Protein AF-A0A1I5LJ28-F1 (afdb_monomer_lite)

pLDDT: mean 78.83, std 14.68, range [36.22, 92.06]

Secondary structure (DSSP, 8-state):
-EEEEEEEE-TT--HHHHHHHHHHHHHHHHTSTTEEEEEPP----TT--STTTT----EEEEE---HHHHHHHHHHHHHHHTT-TT-EEEEEETTS-EEEEES--HHHHHHHHHHHHHHHHHHHHHT-

Foldseek 3Di:
DWKKKKWKDQPPDDLVRRVVLVVVLQVQLVVQPFKHKDWDDDPQDPDPPDPPRGRRRIIMIDGADDLSSQLSNLVSLQVSQQVDQRMKMWMAIPVGDIDIDGHDDPVSSVVSSVVSVVVVVVVVVVVD

Organism: NCBI:txid455193

InterPro domains:
  IPR045428 Effector Associated Constant Component 1 [PF19953] (23-113)

Radius of gyration: 14.8 Å; chains: 1; bounding box: 46×30×34 Å

Structure (mmCIF, N/CA/C/O backbone):
data_AF-A0A1I5LJ28-F1
#
_entry.id   AF-A0A1I5LJ28-F1
#
loop_
_atom_site.group_PDB
_atom_site.id
_atom_site.type_symbol
_atom_site.label_atom_id
_atom_site.label_alt_id
_atom_site.label_comp_id
_atom_site.label_asym_id
_atom_site.label_entity_id
_atom_site.label_seq_id
_atom_site.pdbx_PDB_ins_code
_atom_site.Cartn_x
_atom_site.Cartn_y
_atom_site.Cartn_z
_atom_site.occupancy
_atom_site.B_iso_or_equiv
_atom_site.auth_seq_id
_atom_site.auth_comp_id
_atom_site.auth_asym_id
_atom_site.auth_atom_id
_atom_site.pdbx_PDB_model_num
ATOM 1 N N . MET A 1 1 ? -12.031 8.550 -13.242 1.00 70.38 1 MET A N 1
ATOM 2 C CA . MET A 1 1 ? -11.490 7.270 -12.730 1.00 70.38 1 MET A CA 1
ATOM 3 C C . MET A 1 1 ? -10.189 7.589 -12.018 1.00 70.38 1 MET A C 1
ATOM 5 O O . MET A 1 1 ? -9.428 8.368 -12.575 1.00 70.38 1 MET A O 1
ATOM 9 N N . ALA A 1 2 ? -9.975 7.085 -10.803 1.00 85.06 2 ALA A N 1
ATOM 10 C CA . ALA A 1 2 ? -8.746 7.350 -10.057 1.00 85.06 2 ALA A CA 1
ATOM 11 C C . ALA A 1 2 ? -7.632 6.402 -10.518 1.00 85.06 2 ALA A C 1
ATOM 13 O O . ALA A 1 2 ? -7.914 5.250 -10.857 1.00 85.06 2 ALA A O 1
ATOM 14 N N . GLU A 1 3 ? -6.390 6.883 -10.519 1.00 87.88 3 GLU A N 1
ATOM 15 C CA . GLU A 1 3 ? -5.193 6.085 -10.791 1.00 87.88 3 GLU A CA 1
ATOM 16 C C . GLU A 1 3 ? -4.098 6.430 -9.775 1.00 87.88 3 GLU A C 1
ATOM 18 O O . GLU A 1 3 ? -3.804 7.606 -9.546 1.00 87.88 3 GLU A O 1
ATOM 23 N N . ALA A 1 4 ? -3.474 5.402 -9.197 1.00 88.88 4 ALA A N 1
ATOM 24 C CA . ALA A 1 4 ? -2.323 5.553 -8.316 1.00 88.88 4 ALA A CA 1
ATOM 25 C C . ALA A 1 4 ? -1.262 4.478 -8.579 1.00 88.88 4 ALA A C 1
ATOM 27 O O . ALA A 1 4 ? -1.578 3.313 -8.811 1.00 88.88 4 ALA A O 1
ATOM 28 N N . ARG A 1 5 ? 0.005 4.879 -8.513 1.00 90.88 5 ARG A N 1
ATOM 29 C CA . ARG A 1 5 ? 1.192 4.025 -8.556 1.00 90.88 5 ARG A CA 1
ATOM 30 C C . ARG A 1 5 ? 1.660 3.739 -7.138 1.00 90.88 5 ARG A C 1
ATOM 32 O O . ARG A 1 5 ? 1.724 4.651 -6.320 1.00 90.88 5 ARG A O 1
ATOM 39 N N . ILE A 1 6 ? 1.981 2.487 -6.853 1.00 90.25 6 ILE A N 1
ATOM 40 C CA . ILE A 1 6 ? 2.420 2.016 -5.544 1.00 90.25 6 ILE A CA 1
ATOM 41 C C . ILE A 1 6 ? 3.800 1.387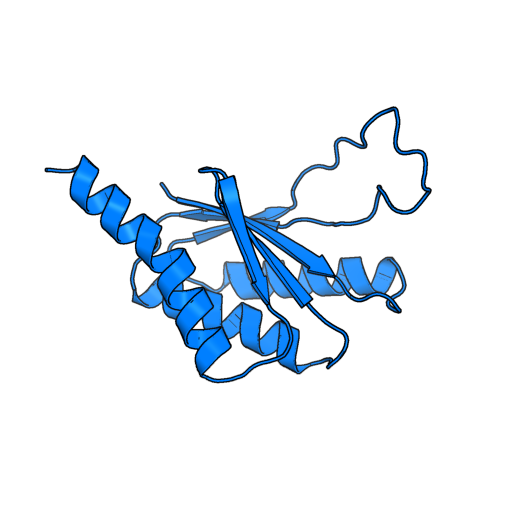 -5.697 1.00 90.25 6 ILE A C 1
ATOM 43 O O . ILE A 1 6 ? 3.961 0.432 -6.459 1.00 90.25 6 ILE A O 1
ATOM 47 N N . SER A 1 7 ? 4.763 1.883 -4.927 1.00 89.69 7 SER A N 1
ATOM 48 C CA . SER A 1 7 ? 6.153 1.428 -4.945 1.00 89.69 7 SER A CA 1
ATOM 49 C C . SER A 1 7 ? 6.561 0.970 -3.548 1.00 89.69 7 SER A C 1
ATOM 51 O O . SER A 1 7 ? 6.333 1.674 -2.563 1.00 89.69 7 SER A O 1
ATOM 53 N N . ILE A 1 8 ? 7.142 -0.228 -3.444 1.00 88.06 8 ILE A N 1
ATOM 54 C CA . ILE A 1 8 ? 7.635 -0.780 -2.176 1.00 88.06 8 ILE A CA 1
ATOM 55 C C . ILE A 1 8 ? 9.134 -0.520 -2.082 1.00 88.06 8 ILE A C 1
ATOM 57 O O . ILE A 1 8 ? 9.889 -0.908 -2.975 1.00 88.06 8 ILE A O 1
ATOM 61 N N . HIS A 1 9 ? 9.572 0.062 -0.971 1.00 86.50 9 HIS A N 1
ATOM 62 C CA . HIS A 1 9 ? 10.984 0.227 -0.667 1.00 86.50 9 HIS A CA 1
ATOM 63 C C . HIS A 1 9 ? 11.350 -0.558 0.597 1.00 86.50 9 HIS A C 1
ATOM 65 O O . HIS A 1 9 ? 10.715 -0.440 1.644 1.00 86.50 9 HIS A O 1
ATOM 71 N N . GLU A 1 10 ? 12.372 -1.404 0.481 1.00 85.94 10 GLU A N 1
ATOM 72 C CA . GLU A 1 1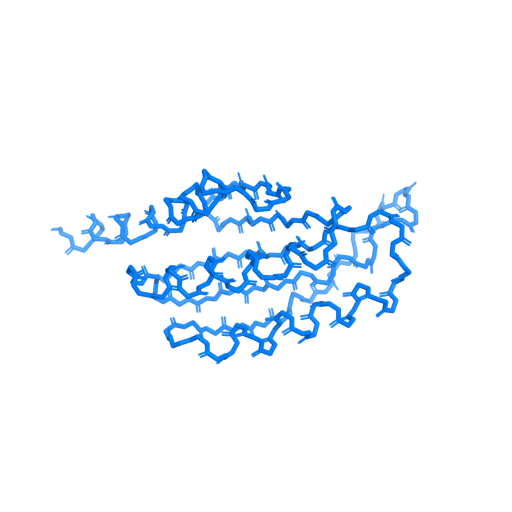0 ? 12.937 -2.175 1.588 1.00 85.94 10 GLU A CA 1
ATOM 73 C C . GLU A 1 10 ? 14.457 -2.265 1.357 1.00 85.94 10 GLU A C 1
ATOM 75 O O . GLU A 1 10 ? 14.902 -3.071 0.539 1.00 85.94 10 GLU A O 1
ATOM 80 N N . PRO A 1 11 ? 15.267 -1.411 2.012 1.00 80.50 11 PRO A N 1
ATOM 81 C CA . PRO A 1 11 ? 16.635 -1.096 1.579 1.00 80.50 11 PRO A CA 1
ATOM 82 C C . PRO A 1 11 ? 17.605 -2.282 1.633 1.00 80.50 11 PRO A C 1
ATOM 84 O O . PRO A 1 11 ? 18.616 -2.286 0.939 1.00 80.50 11 PRO A O 1
ATOM 87 N N . THR A 1 12 ? 17.308 -3.293 2.447 1.00 82.81 12 THR A N 1
ATOM 88 C CA . THR A 1 12 ? 18.139 -4.493 2.611 1.00 82.81 12 THR A CA 1
ATOM 89 C C . THR A 1 12 ? 17.572 -5.718 1.889 1.00 82.81 12 THR A C 1
ATOM 91 O O . THR A 1 12 ? 18.155 -6.799 1.970 1.00 82.81 12 THR A O 1
ATOM 94 N N . ALA A 1 13 ? 16.435 -5.585 1.196 1.00 81.50 13 ALA A N 1
ATOM 95 C CA . ALA A 1 13 ? 15.802 -6.705 0.514 1.00 81.50 13 ALA A CA 1
ATOM 96 C C . ALA A 1 13 ? 16.500 -7.013 -0.824 1.00 81.50 13 ALA A C 1
ATOM 98 O O . ALA A 1 13 ? 16.720 -6.105 -1.627 1.00 81.50 13 ALA A O 1
ATOM 99 N N . PRO A 1 14 ? 16.794 -8.292 -1.127 1.00 83.62 14 PRO A N 1
ATOM 100 C CA . PRO A 1 14 ? 17.283 -8.667 -2.449 1.00 83.62 14 PRO A CA 1
ATOM 101 C C . PRO A 1 14 ? 16.195 -8.460 -3.528 1.00 83.62 14 PRO A C 1
ATOM 103 O O . PRO A 1 14 ? 15.002 -8.537 -3.215 1.00 83.62 14 PRO A O 1
ATOM 106 N N . PRO A 1 15 ? 16.549 -8.277 -4.815 1.00 80.25 15 PRO A N 1
ATOM 107 C CA . PRO A 1 15 ? 15.578 -8.012 -5.888 1.00 80.25 15 PRO A CA 1
ATOM 108 C C . PRO A 1 15 ? 14.446 -9.045 -5.990 1.00 80.25 15 PRO A C 1
ATOM 110 O O . PRO A 1 15 ? 13.278 -8.697 -6.149 1.00 80.25 15 PRO A O 1
ATOM 113 N N . GLN A 1 16 ? 14.755 -10.331 -5.804 1.00 81.44 16 GLN A N 1
ATOM 114 C CA . GLN A 1 16 ? 13.763 -11.412 -5.828 1.00 81.44 16 GLN A CA 1
ATOM 115 C C . GLN A 1 16 ? 12.726 -11.249 -4.710 1.00 81.44 16 GLN A C 1
ATOM 117 O O . GLN A 1 16 ? 11.545 -11.540 -4.905 1.00 81.44 16 GLN A O 1
ATOM 122 N N . ARG A 1 17 ? 13.148 -10.741 -3.545 1.00 85.44 17 ARG A N 1
ATOM 123 C CA . ARG A 1 17 ? 12.254 -10.452 -2.422 1.00 85.44 17 ARG A CA 1
ATOM 124 C C . ARG A 1 17 ? 11.322 -9.291 -2.753 1.00 85.44 17 ARG A C 1
ATOM 126 O O . ARG A 1 17 ? 10.129 -9.393 -2.469 1.00 85.44 17 ARG A O 1
ATOM 133 N N . LEU A 1 18 ? 11.833 -8.232 -3.380 1.00 82.00 18 LEU A N 1
ATOM 134 C CA . LEU A 1 18 ? 11.010 -7.113 -3.842 1.00 82.00 18 LEU A CA 1
ATOM 135 C C . LEU A 1 18 ? 9.991 -7.571 -4.890 1.00 82.00 18 LEU A C 1
ATOM 137 O O . LEU A 1 18 ? 8.816 -7.230 -4.778 1.00 82.00 18 LEU A O 1
ATOM 141 N N . HIS A 1 19 ? 10.380 -8.411 -5.852 1.00 82.75 19 HIS A N 1
ATOM 142 C CA . HIS A 1 19 ? 9.441 -8.969 -6.829 1.00 82.75 19 HIS A CA 1
ATOM 143 C C . HIS A 1 19 ? 8.321 -9.781 -6.168 1.00 82.75 19 HIS A C 1
ATOM 145 O O . HIS A 1 19 ? 7.152 -9.572 -6.494 1.00 82.75 19 HIS A O 1
ATOM 151 N N . GLN A 1 20 ? 8.658 -10.638 -5.198 1.00 86.81 20 GLN A N 1
ATOM 152 C CA . GLN A 1 20 ? 7.679 -11.411 -4.426 1.00 86.81 20 GLN A CA 1
ATOM 153 C C . GLN A 1 20 ? 6.724 -10.523 -3.620 1.00 86.81 20 GLN A C 1
ATOM 155 O O . GLN A 1 20 ? 5.542 -10.844 -3.503 1.00 86.81 20 GLN A O 1
ATOM 160 N N . LEU A 1 21 ? 7.220 -9.418 -3.054 1.00 87.94 21 LEU A N 1
ATOM 161 C CA . LEU A 1 21 ? 6.396 -8.459 -2.316 1.00 87.94 21 LEU A CA 1
ATOM 162 C C . LEU A 1 21 ? 5.393 -7.763 -3.232 1.00 87.94 21 LEU A C 1
ATOM 164 O O . LEU A 1 21 ? 4.216 -7.693 -2.889 1.00 87.94 21 LEU A O 1
ATOM 168 N N . HIS A 1 22 ? 5.828 -7.320 -4.409 1.00 86.12 22 HIS A N 1
ATOM 169 C CA . HIS A 1 22 ? 4.933 -6.726 -5.401 1.00 86.12 22 HIS A CA 1
ATOM 170 C C . HIS A 1 22 ? 3.929 -7.745 -5.957 1.00 86.12 22 HIS A C 1
ATOM 172 O O . HIS A 1 22 ? 2.767 -7.409 -6.161 1.00 86.12 22 HIS A O 1
ATOM 178 N N . ASP A 1 23 ? 4.331 -9.006 -6.135 1.00 87.94 23 ASP A N 1
ATOM 179 C CA . ASP A 1 23 ? 3.418 -10.097 -6.493 1.00 87.94 23 ASP A CA 1
ATOM 180 C C . ASP A 1 23 ? 2.340 -10.338 -5.442 1.00 87.94 23 ASP A C 1
ATOM 182 O O . ASP A 1 23 ? 1.168 -10.534 -5.771 1.00 87.94 23 ASP A O 1
ATOM 186 N N . GLN A 1 24 ? 2.741 -10.348 -4.172 1.00 90.19 24 GLN A N 1
ATOM 187 C CA . GLN A 1 24 ? 1.813 -10.509 -3.066 1.00 90.19 24 GLN A CA 1
ATOM 188 C C . GLN A 1 24 ? 0.853 -9.325 -2.992 1.00 90.19 24 GLN A C 1
ATOM 190 O O . GLN A 1 24 ? -0.355 -9.532 -2.952 1.00 90.19 24 GLN A O 1
ATOM 195 N N . LEU A 1 25 ? 1.382 -8.104 -3.068 1.00 90.31 25 LEU A N 1
ATOM 196 C CA . LEU A 1 25 ? 0.586 -6.884 -3.062 1.00 90.31 25 LEU A CA 1
ATOM 197 C C . LEU A 1 25 ? -0.415 -6.853 -4.227 1.00 90.31 25 LEU A C 1
ATOM 199 O O . LEU A 1 25 ? -1.581 -6.530 -4.022 1.00 90.31 25 LEU A O 1
ATOM 203 N N . ALA A 1 26 ? 0.005 -7.242 -5.433 1.00 89.12 26 ALA A N 1
ATOM 204 C CA . ALA A 1 26 ? -0.883 -7.334 -6.589 1.00 89.12 26 ALA A CA 1
ATOM 205 C C . ALA A 1 26 ? -2.020 -8.340 -6.360 1.00 89.12 26 ALA A C 1
ATOM 207 O O . ALA A 1 26 ? -3.167 -8.062 -6.696 1.00 89.12 26 ALA A O 1
ATOM 208 N N . ARG A 1 27 ? -1.729 -9.512 -5.779 1.00 91.12 27 ARG A N 1
ATOM 209 C CA . ARG A 1 27 ? -2.771 -10.493 -5.431 1.00 91.12 27 ARG A CA 1
ATOM 210 C C . ARG A 1 27 ? -3.740 -9.948 -4.386 1.00 91.12 27 ARG A C 1
ATOM 212 O O . ARG A 1 27 ? -4.943 -10.107 -4.563 1.00 91.12 27 ARG A O 1
ATOM 219 N N . ASP A 1 28 ? -3.226 -9.292 -3.351 1.00 92.06 28 ASP A N 1
ATOM 220 C CA . ASP A 1 28 ? -4.044 -8.739 -2.270 1.00 92.06 28 ASP A CA 1
ATOM 221 C C . ASP A 1 28 ? -4.952 -7.606 -2.778 1.00 92.06 28 ASP A C 1
ATOM 223 O O . ASP A 1 28 ? -6.124 -7.542 -2.415 1.00 92.06 28 ASP A O 1
ATOM 227 N N . LEU A 1 29 ? -4.454 -6.752 -3.678 1.00 91.12 29 LEU A N 1
ATOM 228 C CA . LEU A 1 29 ? -5.239 -5.664 -4.271 1.00 91.12 29 LEU A CA 1
ATOM 229 C C . LEU A 1 29 ? -6.264 -6.146 -5.301 1.00 91.12 29 LEU A C 1
ATOM 231 O O . LEU A 1 29 ? -7.336 -5.558 -5.383 1.00 91.12 29 LEU A O 1
ATOM 235 N N . ARG A 1 30 ? -6.012 -7.245 -6.027 1.00 90.00 30 ARG A N 1
ATOM 236 C CA . ARG A 1 30 ? -7.040 -7.875 -6.886 1.00 90.00 30 ARG A CA 1
ATOM 237 C C . ARG A 1 30 ? -8.255 -8.367 -6.104 1.00 90.00 30 ARG A C 1
ATOM 239 O O . ARG A 1 30 ? -9.318 -8.528 -6.691 1.00 90.00 30 ARG A O 1
ATOM 246 N N . ALA A 1 31 ? -8.104 -8.630 -4.807 1.00 91.06 31 ALA A N 1
ATOM 247 C CA . ALA A 1 31 ? -9.216 -9.016 -3.948 1.00 91.06 31 ALA A CA 1
ATOM 248 C C . ALA A 1 31 ? -10.066 -7.815 -3.488 1.00 91.06 31 ALA A C 1
ATOM 250 O O . ALA A 1 31 ? -11.102 -8.023 -2.857 1.00 91.06 31 ALA A O 1
ATOM 251 N N . VAL A 1 32 ? -9.654 -6.573 -3.778 1.00 91.50 32 VAL A N 1
ATOM 252 C CA . VAL A 1 32 ? -10.383 -5.357 -3.399 1.00 91.50 32 VAL A CA 1
ATOM 253 C C . VAL A 1 32 ? -11.408 -4.996 -4.485 1.00 91.50 32 VAL A C 1
ATOM 255 O O . VAL A 1 32 ? -11.022 -4.684 -5.611 1.00 91.50 32 VAL A O 1
ATOM 258 N N . PRO A 1 33 ? -12.718 -4.977 -4.175 1.00 87.81 33 PRO A N 1
ATOM 259 C CA . PRO A 1 33 ? -13.738 -4.584 -5.142 1.00 87.81 33 PRO A CA 1
ATOM 260 C C . PRO A 1 33 ? -13.610 -3.118 -5.577 1.00 87.81 33 PRO A C 1
ATOM 262 O O . PRO A 1 33 ? -13.370 -2.224 -4.760 1.00 87.81 33 PRO A O 1
ATOM 265 N N . GLY A 1 34 ? -13.849 -2.865 -6.865 1.00 86.00 34 GLY A N 1
ATOM 266 C CA . GLY A 1 34 ? -13.879 -1.513 -7.434 1.00 86.00 34 GLY A CA 1
ATOM 267 C C . GLY A 1 34 ? -12.523 -0.970 -7.891 1.00 86.00 34 GLY A C 1
ATOM 268 O O . GLY A 1 34 ? -12.469 0.178 -8.337 1.00 86.00 34 GLY A O 1
ATOM 269 N N . ILE A 1 35 ? -11.457 -1.777 -7.818 1.00 90.06 35 ILE A N 1
ATOM 270 C CA . ILE A 1 35 ? -10.161 -1.468 -8.426 1.00 90.06 35 ILE A CA 1
ATOM 271 C C . ILE A 1 35 ? -9.659 -2.611 -9.303 1.00 90.06 35 ILE A C 1
ATOM 273 O O . ILE A 1 35 ? -9.935 -3.785 -9.070 1.00 90.06 35 ILE A O 1
ATOM 277 N N . GLU A 1 36 ? -8.851 -2.245 -10.282 1.00 89.12 36 GLU A N 1
ATOM 278 C CA . GLU A 1 36 ? -7.975 -3.141 -11.014 1.00 89.12 36 GLU A CA 1
ATOM 279 C C . GLU A 1 36 ? -6.536 -2.856 -10.601 1.00 89.12 36 GLU A C 1
ATOM 281 O O . GLU A 1 36 ? -6.182 -1.713 -10.317 1.00 89.12 36 GLU A O 1
ATOM 286 N N . SER A 1 37 ? -5.693 -3.888 -10.578 1.00 87.75 37 SER A N 1
ATOM 287 C CA . SER A 1 37 ? -4.266 -3.734 -10.299 1.00 87.75 37 SER A CA 1
ATOM 288 C C . SER A 1 37 ? -3.431 -4.362 -11.408 1.00 87.75 37 SER A C 1
ATOM 290 O O . SER A 1 37 ? -3.594 -5.552 -11.714 1.00 87.75 37 SER A O 1
ATOM 292 N N . ARG A 1 38 ? -2.481 -3.606 -11.953 1.00 84.12 38 ARG A N 1
ATOM 293 C CA . ARG A 1 38 ? -1.519 -4.076 -12.957 1.00 84.12 38 ARG A CA 1
ATOM 294 C C . ARG A 1 38 ? -0.110 -3.656 -12.575 1.00 84.12 38 ARG A C 1
ATOM 296 O O . ARG A 1 38 ? 0.078 -2.590 -12.000 1.00 84.12 38 ARG A O 1
ATOM 303 N N . ARG A 1 39 ? 0.895 -4.459 -12.922 1.00 79.19 39 ARG A N 1
ATOM 304 C CA . ARG A 1 39 ? 2.283 -4.000 -12.796 1.00 79.19 39 ARG A CA 1
ATOM 305 C C . ARG A 1 39 ? 2.550 -2.894 -13.816 1.00 79.19 39 ARG A C 1
ATOM 307 O O . ARG A 1 39 ? 2.063 -2.972 -14.949 1.00 79.19 39 ARG A O 1
ATOM 314 N N . ALA A 1 40 ? 3.309 -1.882 -13.420 1.00 72.25 40 ALA A N 1
ATOM 315 C CA . ALA A 1 40 ? 3.897 -0.947 -14.362 1.00 72.25 40 ALA A CA 1
ATOM 316 C C . ALA A 1 40 ? 4.862 -1.712 -15.280 1.00 72.25 40 ALA A C 1
ATOM 318 O O . ALA A 1 40 ? 5.562 -2.626 -14.843 1.00 72.25 40 ALA A O 1
ATOM 319 N N . ARG A 1 41 ? 4.857 -1.376 -16.573 1.00 57.50 41 ARG A N 1
ATOM 320 C CA . ARG A 1 41 ? 5.907 -1.825 -17.492 1.00 57.50 41 ARG A CA 1
ATOM 321 C C . ARG A 1 41 ? 7.131 -0.956 -17.218 1.00 57.50 41 ARG A C 1
ATOM 323 O O . ARG A 1 41 ? 6.998 0.262 -17.192 1.00 57.50 41 ARG A O 1
ATOM 330 N N . GLU A 1 42 ? 8.275 -1.587 -16.990 1.00 53.59 42 GLU A N 1
ATOM 331 C CA . GLU A 1 42 ? 9.563 -0.901 -16.892 1.00 53.59 42 GLU A CA 1
ATOM 332 C C . GLU A 1 42 ? 9.925 -0.314 -18.261 1.00 53.59 42 GLU A C 1
ATOM 334 O O . GLU A 1 42 ? 10.247 -1.063 -19.179 1.00 53.59 42 GLU A O 1
ATOM 339 N N . ASP A 1 43 ? 9.908 1.011 -18.387 1.00 40.56 43 ASP A N 1
ATOM 340 C CA . ASP A 1 43 ? 10.825 1.695 -19.295 1.00 40.56 43 ASP A CA 1
ATOM 341 C C . ASP A 1 43 ? 11.990 2.173 -18.427 1.00 40.56 43 ASP A C 1
ATOM 343 O O . ASP A 1 43 ? 11.870 3.143 -17.676 1.00 40.56 43 ASP A O 1
ATOM 347 N N . ALA A 1 44 ? 13.105 1.442 -18.458 1.00 42.09 44 ALA A N 1
ATOM 348 C CA . ALA A 1 44 ? 14.323 1.880 -17.790 1.00 42.09 44 ALA A CA 1
ATOM 349 C C . ALA A 1 44 ? 14.786 3.206 -18.431 1.00 42.09 44 ALA A C 1
ATOM 351 O O . ALA A 1 44 ? 14.990 3.243 -19.649 1.00 42.09 44 ALA A O 1
ATOM 352 N N . PRO A 1 45 ? 14.973 4.297 -17.663 1.00 46.41 45 PRO A N 1
ATOM 353 C CA . PRO A 1 45 ? 15.551 5.519 -18.204 1.00 46.41 45 PRO A CA 1
ATOM 354 C C . PRO A 1 45 ? 16.960 5.228 -18.738 1.00 46.41 45 PRO A C 1
ATOM 356 O O . PRO A 1 45 ? 17.785 4.658 -18.023 1.00 46.41 45 PRO A O 1
ATOM 359 N N . GLN A 1 46 ? 17.250 5.643 -19.977 1.00 43.00 46 GLN A N 1
ATOM 360 C CA . GLN A 1 46 ? 18.525 5.381 -20.670 1.00 43.00 46 GLN A CA 1
ATOM 361 C C . GLN A 1 46 ? 19.776 5.916 -19.932 1.00 43.00 46 GLN A C 1
ATOM 363 O O . GLN A 1 46 ? 20.883 5.501 -20.258 1.00 43.00 46 GLN A O 1
ATOM 368 N N . ASP A 1 47 ? 19.608 6.769 -18.913 1.00 48.00 47 ASP A N 1
ATOM 369 C CA . ASP A 1 47 ? 20.683 7.476 -18.198 1.00 48.00 47 ASP A CA 1
ATOM 370 C C . ASP A 1 47 ? 20.748 7.201 -16.677 1.00 48.00 47 ASP A C 1
ATOM 372 O O . ASP A 1 47 ? 21.314 7.992 -15.916 1.00 48.00 47 ASP A O 1
ATOM 376 N N . SER A 1 48 ? 20.200 6.085 -16.174 1.00 44.09 48 SER A N 1
ATOM 377 C CA . SER A 1 48 ? 20.330 5.741 -14.745 1.00 44.09 48 SER A CA 1
ATOM 378 C C . SER A 1 48 ? 21.787 5.431 -14.348 1.00 44.09 48 SER A C 1
ATOM 380 O O . SER A 1 48 ? 22.227 4.285 -14.323 1.00 44.09 48 SER A O 1
ATOM 382 N N . LYS A 1 49 ? 22.529 6.474 -13.950 1.00 48.16 49 LYS A N 1
ATOM 383 C CA . LYS A 1 49 ? 23.909 6.461 -13.411 1.00 48.16 49 LYS A CA 1
ATOM 384 C C . LYS A 1 49 ? 24.094 5.805 -12.037 1.00 48.16 49 LYS A C 1
ATOM 386 O O . LYS A 1 49 ? 25.135 5.957 -11.408 1.00 48.16 49 LYS A O 1
ATOM 391 N N . SER A 1 50 ? 23.131 5.016 -11.601 1.00 42.06 50 SER A N 1
ATOM 392 C CA . SER A 1 50 ? 23.266 4.143 -10.447 1.00 42.06 50 SER A CA 1
ATOM 393 C C . SER A 1 50 ? 22.532 2.870 -10.815 1.00 42.06 50 SER A C 1
ATOM 395 O O . SER A 1 50 ? 21.351 2.939 -11.153 1.00 42.06 50 SER A O 1
ATOM 397 N N . GLY A 1 51 ? 23.193 1.715 -10.731 1.00 38.66 51 GLY A N 1
ATOM 398 C CA . GLY A 1 51 ? 22.608 0.375 -10.913 1.00 38.66 51 GLY A CA 1
ATOM 399 C C . GLY A 1 51 ? 21.525 0.001 -9.884 1.00 38.66 51 GLY A C 1
ATOM 400 O O . GLY A 1 51 ? 21.406 -1.153 -9.499 1.00 38.66 51 GLY A O 1
ATOM 401 N N . VAL A 1 52 ? 20.762 0.989 -9.418 1.00 42.38 52 VAL A N 1
ATOM 402 C CA . VAL A 1 52 ? 19.651 0.951 -8.463 1.00 42.38 52 VAL A CA 1
ATOM 403 C C . VAL A 1 52 ? 18.311 1.211 -9.185 1.00 42.38 52 VAL A C 1
ATOM 405 O O . VAL A 1 52 ? 17.249 0.986 -8.617 1.00 42.38 52 VAL A O 1
ATOM 408 N N . GLY A 1 53 ? 18.334 1.651 -10.451 1.00 37.62 53 GLY A N 1
ATOM 409 C CA . GLY A 1 53 ? 17.159 2.145 -11.185 1.00 37.62 53 GLY A CA 1
ATOM 410 C C . GLY A 1 53 ? 16.247 1.116 -11.870 1.00 37.62 53 GLY A C 1
ATOM 411 O O . GLY A 1 53 ? 15.376 1.538 -12.618 1.00 37.62 53 GLY A O 1
ATOM 412 N N . ALA A 1 54 ? 16.416 -0.195 -11.668 1.00 36.22 54 ALA A N 1
ATOM 413 C CA . ALA A 1 54 ? 15.752 -1.199 -12.518 1.00 36.22 54 ALA A CA 1
ATOM 414 C C . ALA A 1 54 ? 14.873 -2.235 -11.796 1.00 36.22 54 ALA A C 1
ATOM 416 O O . ALA A 1 54 ? 14.513 -3.221 -12.418 1.00 36.22 54 ALA A O 1
ATOM 417 N N . HIS A 1 55 ? 14.534 -2.070 -10.510 1.00 44.09 55 HIS A N 1
ATOM 418 C CA . HIS A 1 55 ? 13.723 -3.076 -9.790 1.00 44.09 55 HIS A CA 1
ATOM 419 C C . HIS A 1 55 ? 12.649 -2.497 -8.856 1.00 44.09 55 HIS A C 1
ATOM 421 O O . HIS A 1 55 ? 12.223 -3.150 -7.899 1.00 44.09 55 HIS A O 1
ATOM 427 N N . LEU A 1 56 ? 12.179 -1.276 -9.113 1.00 52.09 56 LEU A N 1
ATOM 428 C CA . LEU A 1 56 ? 10.947 -0.801 -8.484 1.00 52.09 56 LEU A CA 1
ATOM 429 C C . LEU A 1 56 ? 9.788 -1.351 -9.310 1.00 52.09 56 LEU A C 1
ATOM 431 O O . LEU A 1 56 ? 9.347 -0.731 -10.269 1.00 52.09 56 LEU A O 1
ATOM 435 N N . ALA A 1 57 ? 9.341 -2.560 -8.977 1.00 61.38 57 ALA A N 1
ATOM 436 C CA . ALA A 1 57 ? 8.212 -3.195 -9.643 1.00 61.38 57 ALA A CA 1
ATOM 437 C C . ALA A 1 57 ? 6.900 -2.476 -9.281 1.00 61.38 57 ALA A C 1
ATOM 439 O O . ALA A 1 57 ? 6.081 -3.020 -8.556 1.00 61.38 57 ALA A O 1
ATOM 440 N N . GLU A 1 58 ? 6.687 -1.254 -9.761 1.00 74.25 58 GLU A N 1
ATOM 441 C CA . GLU A 1 58 ? 5.534 -0.445 -9.371 1.00 74.25 58 GLU A CA 1
ATOM 442 C C . GLU A 1 58 ? 4.211 -1.134 -9.723 1.00 74.25 58 GLU A C 1
ATOM 444 O O . GLU A 1 58 ? 4.079 -1.840 -10.730 1.00 74.25 58 GLU A O 1
ATOM 449 N N . LEU A 1 59 ? 3.197 -0.908 -8.893 1.00 80.88 59 LEU A N 1
ATOM 450 C CA . LEU A 1 59 ? 1.849 -1.396 -9.126 1.00 80.88 59 LEU A CA 1
ATOM 451 C C . LEU A 1 59 ? 0.908 -0.224 -9.367 1.00 80.88 59 LEU A C 1
ATOM 453 O O . LEU A 1 59 ? 0.801 0.677 -8.547 1.00 80.88 59 LEU A O 1
ATOM 457 N N . ILE A 1 60 ? 0.197 -0.264 -10.483 1.00 82.19 60 ILE A N 1
ATOM 458 C CA . ILE A 1 60 ? -0.810 0.722 -10.843 1.00 82.19 60 ILE A CA 1
ATOM 459 C C . ILE A 1 60 ? -2.162 0.171 -10.415 1.00 82.19 60 ILE A C 1
ATOM 461 O O . ILE A 1 60 ? -2.545 -0.918 -10.853 1.00 82.19 60 ILE A O 1
ATOM 465 N N . ILE A 1 61 ? -2.869 0.922 -9.575 1.00 85.06 61 ILE A N 1
ATOM 466 C CA . ILE A 1 61 ? -4.280 0.700 -9.284 1.00 85.06 61 ILE A CA 1
ATOM 467 C C . ILE A 1 61 ? -5.129 1.707 -10.050 1.00 85.06 61 ILE A C 1
ATOM 469 O O . ILE A 1 61 ? -4.813 2.895 -10.074 1.00 85.06 61 ILE A O 1
ATOM 473 N N . THR A 1 62 ? -6.206 1.233 -10.664 1.00 85.25 62 THR A N 1
ATOM 474 C CA . THR A 1 62 ? -7.190 2.063 -11.367 1.00 85.25 62 THR A CA 1
ATOM 475 C C . THR A 1 62 ? -8.588 1.702 -10.908 1.00 85.25 62 THR A C 1
ATOM 477 O O . THR A 1 62 ? -8.893 0.520 -10.775 1.00 85.25 62 THR A O 1
ATOM 480 N N . GLY A 1 63 ? -9.462 2.682 -10.687 1.00 81.62 63 GLY A N 1
ATOM 481 C CA . GLY A 1 63 ? -10.858 2.371 -10.384 1.00 81.62 63 GLY A CA 1
ATOM 482 C C . GLY A 1 63 ? -11.648 3.479 -9.708 1.00 81.62 63 GLY A C 1
ATOM 483 O O . GLY A 1 63 ? -11.324 4.668 -9.801 1.00 81.62 63 GLY A O 1
ATOM 484 N N . THR A 1 64 ? -12.726 3.069 -9.045 1.00 79.62 64 THR A N 1
ATOM 485 C CA . THR A 1 64 ? -13.593 3.939 -8.246 1.00 79.62 64 THR A CA 1
ATOM 486 C C . THR A 1 64 ? -13.232 3.794 -6.775 1.00 79.62 64 THR A C 1
ATOM 488 O O . THR A 1 64 ? -13.532 2.778 -6.149 1.00 79.62 64 THR A O 1
ATOM 491 N N . LEU A 1 65 ? -12.607 4.823 -6.210 1.00 79.88 65 LEU A N 1
ATOM 492 C CA . LEU A 1 65 ? -12.209 4.858 -4.806 1.00 79.88 65 LEU A CA 1
ATOM 493 C C . LEU A 1 65 ? -13.379 5.308 -3.925 1.00 79.88 65 LEU A C 1
ATOM 495 O O . LEU A 1 65 ? -13.393 6.423 -3.423 1.00 79.88 65 LEU A O 1
ATOM 499 N N . SER A 1 66 ? -14.385 4.446 -3.764 1.00 82.44 66 SER A N 1
ATOM 500 C CA . SER A 1 66 ? -15.401 4.647 -2.720 1.00 82.44 66 SER A CA 1
ATOM 501 C C . SER A 1 66 ? -14.756 4.580 -1.332 1.00 82.44 66 SER A C 1
ATOM 503 O O . SER A 1 66 ? -13.758 3.877 -1.168 1.00 82.44 66 SER A O 1
ATOM 505 N N . GLY A 1 67 ? -15.352 5.194 -0.306 1.00 83.25 67 GLY A N 1
ATOM 506 C CA . GLY A 1 67 ? -14.863 5.060 1.076 1.00 83.25 67 GLY A CA 1
ATOM 507 C C . GLY A 1 67 ? -14.576 3.611 1.527 1.00 83.25 67 GLY A C 1
ATOM 508 O O . GLY A 1 67 ? -13.577 3.360 2.202 1.00 83.25 67 GLY A O 1
ATOM 509 N N . GLY A 1 68 ? -15.381 2.630 1.095 1.00 85.12 68 GLY A N 1
ATOM 510 C CA . GLY A 1 68 ? -15.134 1.206 1.376 1.00 85.12 68 GLY A CA 1
ATOM 511 C C . GLY A 1 68 ? -13.915 0.637 0.638 1.00 85.12 68 GLY A C 1
ATOM 512 O O . GLY A 1 68 ? -13.108 -0.085 1.226 1.00 85.12 68 GLY A O 1
ATOM 513 N N . THR A 1 69 ? -13.743 1.006 -0.632 1.00 87.88 69 THR A N 1
ATOM 514 C CA . THR A 1 69 ? -12.565 0.655 -1.440 1.00 87.88 69 THR A CA 1
ATOM 515 C C . THR A 1 69 ? -11.297 1.272 -0.850 1.00 87.88 69 THR A C 1
ATOM 517 O O . THR A 1 69 ? -10.296 0.577 -0.690 1.00 87.88 69 THR A O 1
ATOM 520 N N . VAL A 1 70 ? -11.352 2.547 -0.455 1.00 87.94 70 VAL A N 1
ATOM 521 C CA . VAL A 1 70 ? -10.252 3.260 0.207 1.00 87.94 70 VAL A CA 1
ATOM 522 C C . VAL A 1 70 ? -9.823 2.539 1.482 1.00 87.94 70 VAL A C 1
ATOM 524 O O . VAL A 1 70 ? -8.643 2.233 1.649 1.00 87.94 70 VAL A O 1
ATOM 527 N N . ALA A 1 71 ? -10.772 2.190 2.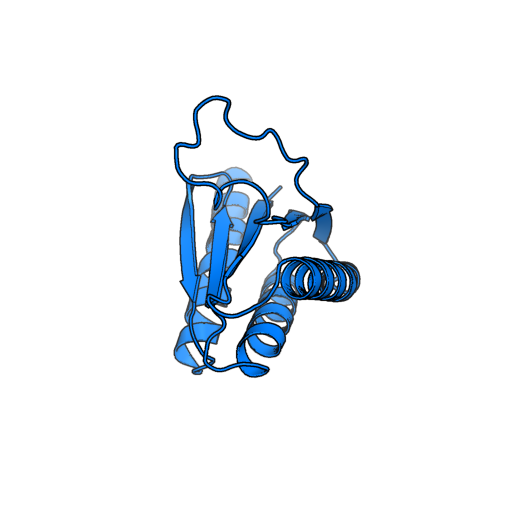353 1.00 88.56 71 ALA A N 1
ATOM 528 C CA . ALA A 1 71 ? -10.474 1.464 3.584 1.00 88.56 71 ALA A CA 1
ATOM 529 C C . ALA A 1 71 ? -9.809 0.101 3.313 1.00 88.56 71 ALA A C 1
ATOM 531 O O . ALA A 1 71 ? -8.861 -0.282 4.006 1.00 88.56 71 ALA A O 1
ATOM 532 N N . ALA A 1 72 ? -10.272 -0.624 2.290 1.00 91.00 72 ALA A N 1
ATOM 533 C CA . ALA A 1 72 ? -9.704 -1.911 1.904 1.00 91.00 72 ALA A CA 1
ATOM 534 C C . ALA A 1 72 ? -8.266 -1.779 1.368 1.00 91.00 72 ALA A C 1
ATOM 536 O O . ALA A 1 72 ? -7.388 -2.518 1.818 1.00 91.00 72 ALA A O 1
ATOM 537 N N . VAL A 1 73 ? -8.000 -0.811 0.481 1.00 90.38 73 VAL A N 1
ATOM 538 C CA . VAL A 1 73 ? -6.644 -0.527 -0.026 1.00 90.38 73 VAL A CA 1
ATOM 539 C C . VAL A 1 73 ? -5.714 -0.144 1.123 1.00 90.38 73 VAL A C 1
ATOM 541 O O . VAL A 1 73 ? -4.648 -0.744 1.273 1.00 90.38 73 VAL A O 1
ATOM 544 N N . THR A 1 74 ? -6.133 0.781 1.991 1.00 89.88 74 THR A N 1
ATOM 545 C CA . THR A 1 74 ? -5.353 1.195 3.165 1.00 89.88 74 THR A CA 1
ATOM 546 C C . THR A 1 74 ? -4.999 0.002 4.050 1.00 89.88 74 THR A C 1
ATOM 548 O O . THR A 1 74 ? -3.842 -0.155 4.440 1.00 89.88 74 THR A O 1
ATOM 551 N N . LYS A 1 75 ? -5.954 -0.895 4.319 1.00 90.44 75 LYS A N 1
ATOM 552 C CA . LYS A 1 75 ? -5.716 -2.099 5.126 1.00 90.44 75 LYS A CA 1
ATOM 553 C C . LYS A 1 75 ? -4.676 -3.030 4.496 1.00 90.44 75 LYS A C 1
ATOM 555 O O . LYS A 1 75 ? -3.829 -3.555 5.219 1.00 90.44 75 LYS A O 1
ATOM 560 N N . VAL A 1 76 ? -4.715 -3.220 3.175 1.00 92.06 76 VAL A N 1
ATOM 561 C CA . VAL A 1 76 ? -3.725 -4.030 2.445 1.00 92.06 76 VAL A CA 1
ATOM 562 C C . VAL A 1 76 ? -2.324 -3.422 2.570 1.00 92.06 76 VAL A C 1
ATOM 564 O O . VAL A 1 76 ? -1.385 -4.126 2.947 1.00 92.06 76 VAL A O 1
ATOM 567 N N . LEU A 1 77 ? -2.177 -2.114 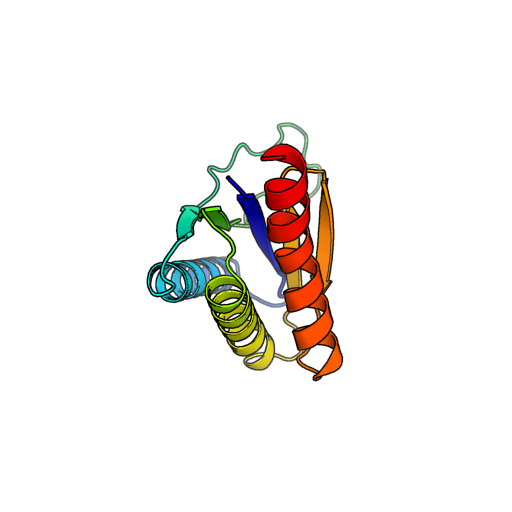2.332 1.00 90.38 77 LEU A N 1
ATOM 568 C CA . LEU A 1 77 ? -0.880 -1.429 2.420 1.00 90.38 77 LEU A CA 1
ATOM 569 C C . LEU A 1 77 ? -0.303 -1.464 3.837 1.00 90.38 77 LEU A C 1
ATOM 571 O O . LEU A 1 77 ? 0.875 -1.759 4.032 1.00 90.38 77 LEU A O 1
ATOM 575 N N . VAL A 1 78 ? -1.143 -1.243 4.843 1.00 88.69 78 VAL A N 1
ATOM 576 C CA . VAL A 1 78 ? -0.757 -1.298 6.257 1.00 88.69 78 VAL A CA 1
ATOM 577 C C . VAL A 1 78 ? -0.312 -2.702 6.660 1.00 88.69 78 VAL A C 1
ATOM 579 O O . VAL A 1 78 ? 0.722 -2.864 7.309 1.00 88.69 78 VAL A O 1
ATOM 582 N N . ALA A 1 79 ? -1.052 -3.734 6.245 1.00 89.31 79 ALA A N 1
ATOM 583 C CA . ALA A 1 79 ? -0.683 -5.122 6.504 1.00 89.31 79 ALA A CA 1
ATOM 584 C C . ALA A 1 79 ? 0.642 -5.502 5.826 1.00 89.31 79 ALA A C 1
ATOM 586 O O . ALA A 1 79 ? 1.410 -6.293 6.378 1.00 89.31 79 ALA A O 1
ATOM 587 N N . LEU A 1 80 ? 0.930 -4.941 4.648 1.00 88.81 80 LEU A N 1
ATOM 588 C CA . LEU A 1 80 ? 2.217 -5.101 3.984 1.00 88.81 80 LEU A CA 1
ATOM 589 C C . LEU A 1 80 ? 3.335 -4.431 4.794 1.00 88.81 80 LEU A C 1
ATOM 591 O O . LEU A 1 80 ? 4.332 -5.089 5.080 1.00 88.81 80 LEU A O 1
ATOM 595 N N . ILE A 1 81 ? 3.182 -3.166 5.186 1.00 88.06 81 ILE A N 1
ATOM 596 C CA . ILE A 1 81 ? 4.198 -2.407 5.937 1.00 88.06 81 ILE A CA 1
ATOM 597 C C . ILE A 1 81 ? 4.519 -3.094 7.271 1.00 88.06 81 ILE A C 1
ATOM 599 O O . ILE A 1 81 ? 5.681 -3.329 7.583 1.00 88.06 81 ILE A O 1
ATOM 603 N N . ASN A 1 82 ? 3.507 -3.549 8.011 1.00 86.81 82 ASN A N 1
ATOM 604 C CA . ASN A 1 82 ? 3.688 -4.147 9.340 1.00 86.81 82 ASN A CA 1
ATOM 605 C C . ASN A 1 82 ? 4.464 -5.458 9.388 1.00 86.81 82 ASN A C 1
ATOM 607 O O . ASN A 1 82 ? 4.869 -5.893 10.463 1.00 86.81 82 ASN A O 1
ATOM 611 N N . ARG A 1 83 ? 4.690 -6.104 8.244 1.00 86.00 83 ARG A N 1
ATOM 612 C CA . ARG A 1 83 ? 5.509 -7.320 8.192 1.00 86.00 83 ARG A CA 1
ATOM 613 C C . ARG A 1 83 ? 7.011 -7.032 8.268 1.00 86.00 83 ARG A C 1
ATOM 615 O O . ARG A 1 83 ? 7.771 -7.988 8.374 1.00 86.00 83 ARG A O 1
ATOM 622 N N . SER A 1 84 ? 7.449 -5.774 8.156 1.00 83.44 84 SER A N 1
ATOM 623 C CA . SER A 1 84 ? 8.855 -5.394 8.327 1.00 83.44 84 SER A CA 1
ATOM 624 C C . SER A 1 84 ? 9.007 -3.924 8.723 1.00 83.44 84 SER A C 1
ATOM 626 O O . SER A 1 84 ? 8.522 -3.038 8.028 1.00 83.44 84 SER A O 1
ATOM 628 N N . ALA A 1 85 ? 9.757 -3.651 9.794 1.00 76.38 85 ALA A N 1
ATOM 629 C CA . ALA A 1 85 ? 10.029 -2.286 10.256 1.00 76.38 85 ALA A CA 1
ATOM 630 C C . ALA A 1 85 ? 10.902 -1.463 9.287 1.00 76.38 85 ALA A C 1
ATOM 632 O O . ALA A 1 85 ? 10.902 -0.239 9.358 1.00 76.38 85 ALA A O 1
ATOM 633 N N . SER A 1 86 ? 11.633 -2.115 8.376 1.00 81.44 86 SER A N 1
ATOM 634 C CA . SER A 1 86 ? 12.441 -1.447 7.345 1.00 81.44 86 SER A CA 1
ATOM 635 C C . SER A 1 86 ? 11.658 -1.131 6.068 1.00 81.44 86 SER A C 1
ATOM 637 O O . SER A 1 86 ? 12.229 -0.573 5.131 1.00 81.44 86 SER A O 1
ATOM 639 N N . ARG A 1 87 ? 10.375 -1.507 5.997 1.00 87.50 87 ARG A N 1
ATOM 640 C CA . ARG A 1 87 ? 9.561 -1.345 4.795 1.00 87.50 87 ARG A CA 1
ATOM 641 C C . ARG A 1 87 ? 8.848 -0.002 4.787 1.00 87.50 87 ARG A C 1
ATOM 643 O O . ARG A 1 87 ? 8.158 0.357 5.742 1.00 87.50 87 ARG A O 1
ATOM 650 N N . SER A 1 88 ? 8.937 0.676 3.653 1.00 88.31 88 SER A N 1
ATOM 651 C CA . SER A 1 88 ? 8.072 1.793 3.309 1.00 88.31 88 SER A CA 1
ATOM 652 C C . SER A 1 88 ? 7.303 1.514 2.026 1.00 88.31 88 SER A C 1
ATOM 654 O O . SER A 1 88 ? 7.687 0.684 1.195 1.00 88.31 88 SER A O 1
ATOM 656 N N . VAL A 1 89 ? 6.174 2.199 1.892 1.00 89.75 89 VAL A N 1
ATOM 657 C CA . VAL A 1 89 ? 5.394 2.231 0.659 1.00 89.75 89 VAL A CA 1
ATOM 658 C C . VAL A 1 89 ? 5.224 3.680 0.247 1.00 89.75 89 VAL A C 1
ATOM 660 O O . VAL A 1 89 ? 4.865 4.521 1.070 1.00 89.75 89 VAL A O 1
ATOM 663 N N . THR A 1 90 ? 5.447 3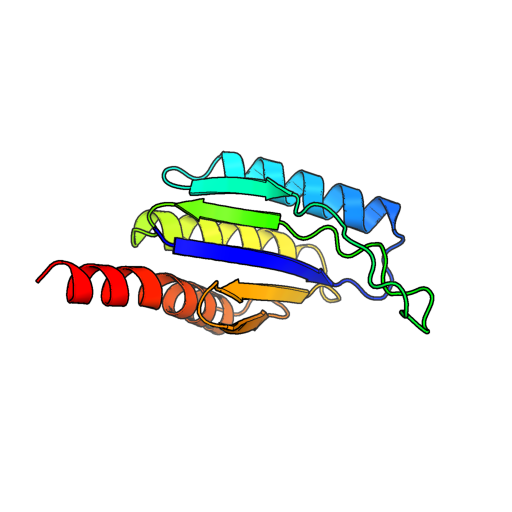.948 -1.029 1.00 91.38 90 THR A N 1
ATOM 664 C CA . THR A 1 90 ? 5.153 5.229 -1.661 1.00 91.38 90 THR A CA 1
ATOM 665 C C . THR A 1 90 ? 3.942 5.055 -2.563 1.00 91.38 90 THR A C 1
ATOM 667 O O . THR A 1 90 ? 3.896 4.122 -3.364 1.00 91.38 90 THR A O 1
ATOM 670 N N . VAL A 1 91 ? 2.955 5.935 -2.422 1.00 90.94 91 VAL A N 1
ATOM 671 C CA . VAL A 1 91 ? 1.783 6.008 -3.295 1.00 90.94 91 VAL A CA 1
ATOM 672 C C . VAL A 1 91 ? 1.820 7.337 -4.032 1.00 90.94 91 VAL A C 1
ATOM 674 O O . VAL A 1 91 ? 1.845 8.387 -3.397 1.00 90.94 91 VAL A O 1
ATOM 677 N N . LYS A 1 92 ? 1.789 7.288 -5.362 1.00 90.50 92 LYS A N 1
ATOM 678 C CA . LYS A 1 92 ? 1.780 8.455 -6.242 1.00 90.50 92 LYS A CA 1
ATOM 679 C C . LYS A 1 92 ? 0.553 8.441 -7.139 1.00 90.50 92 LYS A C 1
ATOM 681 O O . LYS A 1 92 ? 0.381 7.527 -7.941 1.00 90.50 92 LYS A O 1
ATOM 686 N N . LYS A 1 93 ? -0.293 9.453 -7.030 1.00 88.69 93 LYS A N 1
ATOM 687 C CA . LYS A 1 93 ? -1.488 9.612 -7.860 1.00 88.69 93 LYS A CA 1
ATOM 688 C C . LYS A 1 93 ? -1.168 10.182 -9.238 1.00 88.69 93 LYS A C 1
ATOM 690 O O . LYS A 1 93 ? -0.093 10.739 -9.472 1.00 88.69 93 LYS A O 1
ATOM 695 N N . ALA A 1 94 ? -2.126 10.061 -10.154 1.00 86.00 94 ALA A N 1
ATOM 696 C CA . ALA A 1 94 ? -2.032 10.641 -11.494 1.00 86.00 94 ALA A CA 1
ATOM 697 C C . ALA A 1 94 ? -1.946 12.180 -11.504 1.00 86.00 94 ALA A C 1
ATOM 699 O O . ALA A 1 94 ? -1.329 12.738 -12.407 1.00 86.00 94 ALA A O 1
ATOM 700 N N . ASP A 1 95 ? -2.511 12.856 -10.499 1.00 84.19 95 ASP A N 1
ATOM 701 C CA . ASP A 1 95 ? -2.434 14.316 -10.321 1.00 84.19 95 ASP A CA 1
ATOM 702 C C . ASP A 1 95 ? -1.071 14.802 -9.785 1.00 84.19 95 ASP A C 1
ATOM 704 O O . ASP A 1 95 ? -0.840 16.002 -9.653 1.00 84.19 95 ASP A O 1
ATOM 708 N N . GLY A 1 96 ? -0.151 13.874 -9.499 1.00 84.94 96 GLY A N 1
ATOM 709 C CA . GLY A 1 96 ? 1.181 14.160 -8.978 1.00 84.94 96 GLY A CA 1
ATOM 710 C C . GLY A 1 96 ? 1.273 14.195 -7.454 1.00 84.94 96 GLY A C 1
ATOM 711 O O . GLY A 1 96 ? 2.389 14.292 -6.944 1.00 84.94 96 GLY A O 1
ATOM 712 N N . ALA A 1 97 ? 0.161 14.068 -6.721 1.00 87.81 97 ALA A N 1
ATOM 713 C CA . ALA A 1 97 ? 0.207 13.946 -5.272 1.00 87.81 97 ALA A CA 1
ATOM 714 C C . ALA A 1 97 ? 0.917 12.646 -4.869 1.00 87.81 97 ALA A C 1
ATOM 716 O O . ALA A 1 97 ? 0.707 11.588 -5.469 1.00 87.81 97 ALA A O 1
ATOM 717 N N . GLU A 1 98 ? 1.754 12.715 -3.838 1.00 91.44 98 GLU A N 1
ATOM 718 C CA . GLU A 1 98 ? 2.574 11.596 -3.388 1.00 91.44 98 GLU A CA 1
ATOM 719 C C . GLU A 1 98 ? 2.583 11.518 -1.862 1.00 91.44 98 GLU A C 1
ATOM 721 O O . GLU A 1 98 ? 2.681 12.534 -1.172 1.00 91.44 98 GLU A O 1
ATOM 726 N N . ILE A 1 99 ? 2.492 10.303 -1.328 1.00 90.88 99 ILE A N 1
ATOM 727 C CA . ILE A 1 99 ? 2.651 10.029 0.096 1.00 90.88 99 ILE A CA 1
ATOM 728 C C . ILE A 1 99 ? 3.574 8.830 0.284 1.00 90.88 99 ILE A C 1
ATOM 730 O O . ILE A 1 99 ? 3.405 7.792 -0.351 1.00 90.88 99 ILE A O 1
ATOM 734 N N . THR A 1 100 ? 4.547 8.963 1.183 1.00 90.19 100 THR A N 1
ATOM 735 C CA . THR A 1 100 ? 5.383 7.846 1.629 1.00 90.19 100 THR A CA 1
ATOM 736 C C . THR A 1 100 ? 5.060 7.534 3.077 1.00 90.19 100 THR A C 1
ATOM 738 O O . THR A 1 100 ? 5.006 8.430 3.917 1.00 90.19 100 THR A O 1
ATOM 741 N N . VAL A 1 101 ? 4.850 6.255 3.362 1.00 88.56 101 VAL A N 1
ATOM 742 C CA . VAL A 1 101 ? 4.471 5.766 4.684 1.00 88.56 101 VAL A CA 1
ATOM 743 C C . VAL A 1 101 ? 5.461 4.722 5.183 1.00 88.56 101 VAL A C 1
ATOM 745 O O . VAL A 1 101 ? 5.857 3.809 4.457 1.00 88.56 101 VAL A O 1
ATOM 748 N N . THR A 1 102 ? 5.854 4.870 6.444 1.00 81.75 102 THR A N 1
ATOM 749 C CA . THR A 1 102 ? 6.746 3.978 7.191 1.00 81.75 102 THR A CA 1
ATOM 750 C C . THR A 1 102 ? 6.049 3.563 8.479 1.00 81.75 102 THR A C 1
ATOM 752 O O . THR A 1 102 ? 5.481 4.411 9.163 1.00 81.75 102 THR A O 1
ATOM 755 N N . ALA A 1 103 ? 6.116 2.270 8.818 1.00 68.94 103 ALA A N 1
ATOM 756 C CA . ALA A 1 103 ? 5.415 1.665 9.959 1.00 68.94 103 ALA A CA 1
ATOM 757 C C . ALA A 1 103 ? 3.880 1.895 9.960 1.00 68.94 103 ALA A C 1
ATOM 759 O O . ALA A 1 103 ? 3.352 2.773 9.283 1.00 68.94 103 ALA A O 1
ATOM 760 N N . SER A 1 104 ? 3.111 1.093 10.705 1.00 67.81 104 SER A N 1
ATOM 761 C CA . SER A 1 104 ? 1.704 1.440 10.949 1.00 67.81 104 SER A CA 1
ATOM 762 C C . SER A 1 104 ? 1.539 2.128 12.293 1.00 67.81 104 SER A C 1
ATOM 764 O O . SER A 1 104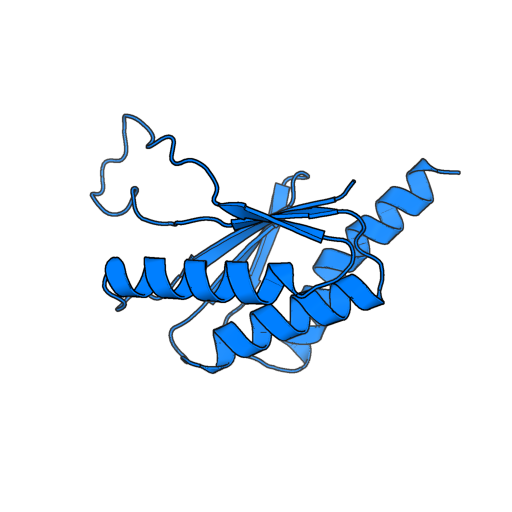 ? 1.704 1.504 13.342 1.00 67.81 104 SER A O 1
ATOM 766 N N . SER A 1 105 ? 1.113 3.382 12.258 1.00 73.94 105 SER A N 1
ATOM 767 C CA . SER A 1 105 ? 0.363 4.005 13.345 1.00 73.94 105 SER A CA 1
ATOM 768 C C . SER A 1 105 ? -1.080 4.227 12.883 1.00 73.94 105 SER A C 1
ATOM 770 O O . SER A 1 105 ? -1.357 4.211 11.682 1.00 73.94 105 SER A O 1
ATOM 772 N N . ALA A 1 106 ? -2.011 4.439 13.817 1.00 77.12 106 ALA A N 1
ATOM 773 C CA . ALA A 1 106 ? -3.377 4.844 13.471 1.00 77.12 106 ALA A CA 1
ATOM 774 C C . ALA A 1 106 ? -3.384 6.122 12.606 1.00 77.12 106 ALA A C 1
ATOM 776 O O . ALA A 1 106 ? -4.163 6.227 11.663 1.00 77.12 106 ALA A O 1
ATOM 777 N N . GLU A 1 107 ? -2.439 7.033 12.859 1.00 80.94 107 GLU A N 1
ATOM 778 C CA . GLU A 1 107 ? -2.223 8.239 12.058 1.00 80.94 107 GLU A CA 1
ATOM 779 C C . GLU A 1 107 ? -1.835 7.907 10.607 1.00 80.94 107 GLU A C 1
ATOM 781 O O . GLU A 1 107 ? -2.388 8.485 9.678 1.00 80.94 107 GLU A O 1
ATOM 786 N N . VAL A 1 108 ? -0.947 6.932 10.377 1.00 80.69 108 VAL A N 1
ATOM 787 C CA . VAL A 1 108 ? -0.579 6.495 9.016 1.00 80.69 108 VAL A CA 1
ATOM 788 C C . VAL A 1 108 ? -1.781 5.903 8.273 1.00 80.69 108 VAL A C 1
ATOM 790 O O . VAL A 1 108 ? -1.959 6.171 7.084 1.00 80.69 108 VAL A O 1
ATOM 793 N N . GLN A 1 109 ? -2.631 5.132 8.960 1.00 81.25 109 GLN A N 1
ATOM 794 C CA . GLN A 1 109 ? -3.856 4.587 8.359 1.00 81.25 109 GLN A CA 1
ATOM 795 C C . GLN A 1 109 ? -4.813 5.707 7.946 1.00 81.25 109 GLN A C 1
ATOM 797 O O . GLN A 1 109 ? -5.334 5.692 6.831 1.00 81.25 109 GLN A O 1
ATOM 802 N N . GLN A 1 110 ? -5.009 6.689 8.826 1.00 85.50 110 GLN A N 1
ATOM 803 C CA . GLN A 1 110 ? -5.851 7.845 8.551 1.00 85.50 110 GLN A CA 1
ATOM 804 C C . GLN A 1 110 ? -5.304 8.664 7.377 1.00 85.50 110 GLN A C 1
ATOM 806 O O . GLN A 1 110 ? -6.043 8.932 6.436 1.00 85.50 110 GLN A O 1
ATOM 811 N N . ARG A 1 111 ? -4.001 8.970 7.364 1.00 86.19 111 ARG A N 1
ATOM 812 C CA . ARG A 1 111 ? -3.365 9.745 6.287 1.00 86.19 111 ARG A CA 1
ATOM 813 C C . ARG A 1 111 ? -3.450 9.047 4.932 1.00 86.19 111 ARG A C 1
ATOM 815 O O . ARG A 1 111 ? -3.681 9.713 3.931 1.00 86.19 111 ARG A O 1
ATOM 822 N N . LEU A 1 112 ? -3.308 7.720 4.878 1.00 85.69 112 LEU A N 1
ATOM 823 C CA . LEU A 1 112 ? -3.533 6.955 3.643 1.00 85.69 112 LEU A CA 1
ATOM 824 C C . LEU A 1 112 ? -4.994 7.005 3.192 1.00 85.69 112 LEU A C 1
ATOM 826 O O . LEU A 1 112 ? -5.261 7.169 2.004 1.00 85.69 112 LEU A O 1
ATOM 830 N N . ALA A 1 113 ? -5.938 6.861 4.124 1.00 86.00 113 ALA A N 1
ATOM 831 C CA . ALA A 1 113 ? -7.358 6.923 3.804 1.00 86.00 113 ALA A CA 1
ATOM 832 C C . ALA A 1 113 ? -7.752 8.309 3.271 1.00 86.00 113 ALA A C 1
ATOM 834 O O . ALA A 1 113 ? -8.377 8.396 2.219 1.00 86.00 113 ALA A O 1
ATOM 835 N N . GLU A 1 114 ? -7.329 9.380 3.941 1.00 86.88 114 GLU A N 1
ATOM 836 C CA . GLU A 1 114 ? -7.524 10.764 3.493 1.00 86.88 114 GLU A CA 1
ATOM 837 C C . GLU A 1 114 ? -6.871 11.007 2.133 1.00 86.88 114 GLU A C 1
ATOM 839 O O . GLU A 1 114 ? -7.493 11.585 1.240 1.00 86.88 114 GLU A O 1
ATOM 844 N N . PHE A 1 115 ? -5.649 10.494 1.942 1.00 87.38 115 PHE A N 1
ATOM 845 C CA . PHE A 1 115 ? -4.949 10.594 0.672 1.00 87.38 115 PHE A CA 1
ATOM 846 C C . PHE A 1 115 ? -5.792 10.006 -0.458 1.00 87.38 115 PHE A C 1
ATOM 848 O O . PHE A 1 115 ? -6.023 10.701 -1.436 1.00 87.38 115 PHE A O 1
ATOM 855 N N . PHE A 1 116 ? -6.332 8.793 -0.340 1.00 83.44 116 PHE A N 1
ATOM 856 C CA . PHE A 1 116 ? -7.184 8.229 -1.396 1.00 83.44 116 PHE A CA 1
ATOM 857 C C . PHE A 1 116 ? -8.585 8.864 -1.479 1.00 83.44 116 PHE A C 1
ATOM 859 O O . PHE A 1 116 ? -9.132 8.971 -2.575 1.00 83.44 116 PHE A O 1
ATOM 866 N N . ALA A 1 117 ? -9.165 9.313 -0.362 1.00 81.69 117 ALA A N 1
ATOM 867 C CA . ALA A 1 117 ? -10.503 9.912 -0.329 1.00 81.69 117 ALA A CA 1
ATOM 868 C C . ALA A 1 117 ? -10.594 11.233 -1.110 1.00 81.69 117 ALA A C 1
ATOM 870 O O . ALA A 1 117 ? -11.640 11.516 -1.698 1.00 81.69 117 ALA A O 1
ATOM 871 N N . GLY A 1 118 ? -9.494 11.992 -1.205 1.00 75.94 118 GLY A N 1
ATOM 872 C CA . GLY A 1 118 ? -9.438 13.200 -2.036 1.00 75.94 118 GLY A CA 1
ATOM 873 C C . GLY A 1 118 ? -9.834 12.963 -3.504 1.00 75.94 118 GLY A C 1
ATOM 874 O O . GLY A 1 118 ? -10.378 13.861 -4.143 1.00 75.94 118 GLY A O 1
ATOM 875 N N . ASP A 1 119 ? -9.663 11.741 -4.027 1.00 68.81 119 ASP A N 1
ATOM 876 C CA . ASP A 1 119 ? -10.084 11.395 -5.394 1.00 68.81 119 ASP A CA 1
ATOM 877 C C . ASP A 1 119 ? -11.605 11.231 -5.514 1.00 68.81 119 ASP A C 1
ATOM 879 O O . ASP A 1 119 ? -12.192 11.520 -6.561 1.00 68.81 119 ASP A O 1
ATOM 883 N N . GLU A 1 120 ? -12.264 10.773 -4.447 1.00 68.06 120 GLU A N 1
ATOM 884 C CA . GLU A 1 120 ? -13.720 10.662 -4.400 1.00 68.06 120 GLU A CA 1
ATOM 885 C C . GLU A 1 120 ? -14.362 12.053 -4.406 1.00 68.06 120 GLU A C 1
ATOM 887 O O . GLU A 1 120 ? -15.328 12.293 -5.134 1.00 68.06 120 GLU A O 1
ATOM 892 N N . GLU A 1 121 ? -13.801 12.975 -3.623 1.00 69.94 121 GLU A N 1
ATOM 893 C CA . GLU A 1 121 ? -14.272 14.355 -3.520 1.00 69.94 121 GLU A CA 1
ATOM 894 C C . GLU A 1 121 ? -14.043 15.132 -4.816 1.00 69.94 121 GLU A C 1
ATOM 896 O O . GLU A 1 121 ? -14.979 15.762 -5.315 1.00 69.94 121 GLU A O 1
ATOM 901 N N . ALA A 1 122 ? -12.852 15.021 -5.414 1.00 65.62 122 ALA A N 1
ATOM 902 C CA . ALA A 1 122 ? -12.545 15.637 -6.702 1.00 65.62 122 ALA A CA 1
ATOM 903 C C . ALA A 1 122 ? -13.482 15.132 -7.812 1.00 65.62 122 ALA A C 1
ATOM 905 O O . ALA A 1 122 ? -14.006 15.924 -8.597 1.00 65.62 122 ALA A O 1
ATOM 906 N N . ARG A 1 123 ? -13.771 13.823 -7.842 1.00 67.44 123 ARG A N 1
ATOM 907 C CA . ARG A 1 123 ? -14.751 13.251 -8.777 1.00 67.44 123 ARG A CA 1
ATOM 908 C C . ARG A 1 123 ? -16.157 13.799 -8.530 1.00 67.44 123 ARG A C 1
ATOM 910 O O . ARG A 1 123 ? -16.812 14.217 -9.478 1.00 67.44 123 ARG A O 1
ATOM 917 N N . ARG A 1 124 ? -16.617 13.821 -7.273 1.00 68.69 124 ARG A N 1
ATOM 918 C CA . ARG A 1 124 ? -17.946 14.351 -6.915 1.00 68.69 124 ARG A CA 1
ATOM 919 C C . ARG A 1 124 ? -18.099 15.832 -7.267 1.00 68.69 124 ARG A C 1
ATOM 921 O O . ARG A 1 124 ? -19.208 16.251 -7.582 1.00 68.69 124 ARG A O 1
ATOM 928 N N . ALA A 1 125 ? -17.024 16.616 -7.209 1.00 73.69 125 ALA A N 1
ATOM 929 C CA . ALA A 1 125 ? -17.031 18.015 -7.626 1.00 73.69 125 ALA A CA 1
ATOM 930 C C . ALA A 1 125 ? -17.124 18.182 -9.153 1.00 73.69 125 ALA A C 1
ATOM 932 O O . ALA A 1 125 ? -17.790 19.103 -9.607 1.00 73.69 125 ALA A O 1
ATOM 933 N N . ALA A 1 126 ? -16.505 17.292 -9.935 1.00 71.38 126 ALA A N 1
ATOM 934 C CA . ALA A 1 126 ? -16.540 17.335 -11.401 1.00 71.38 126 ALA A CA 1
ATOM 935 C C . ALA A 1 126 ? -17.871 16.852 -12.019 1.00 71.38 126 ALA A C 1
ATOM 937 O O . ALA A 1 126 ? -18.132 17.114 -13.189 1.00 71.38 126 ALA A O 1
ATOM 938 N N . GLU A 1 127 ? -18.691 16.120 -11.259 1.00 71.81 127 GLU A N 1
ATOM 939 C CA . GLU A 1 127 ? -19.991 15.578 -11.693 1.00 71.81 127 GLU A CA 1
ATOM 940 C C . GLU A 1 127 ? -21.186 16.509 -11.376 1.00 71.81 127 GLU A C 1
ATOM 942 O O . GLU A 1 127 ? -22.329 16.143 -11.653 1.00 71.81 127 GLU A O 1
ATOM 947 N N . ARG A 1 128 ? -20.943 17.685 -10.781 1.00 62.81 128 ARG A N 1
ATOM 948 C CA . ARG A 1 128 ? -21.951 18.718 -10.475 1.00 62.81 128 ARG A CA 1
ATOM 949 C C . ARG A 1 128 ? -21.909 19.853 -11.487 1.00 62.81 128 ARG A C 1
ATOM 951 O O . ARG A 1 128 ? -23.004 20.382 -11.774 1.00 62.81 128 ARG A O 1
#

Sequence (128 aa):
MAEARISIHEPTAPPQRLHQLHDQLARDLRAVPGIESRRAREDAPQDSKSGVGAHLAELIITGTLSGGTVAAVTKVLVALINRSASRSVTVKKADGAEITVTASSAEVQQRLAEFFAGDEEARRAAER